Protein AF-A0AA95HZN2-F1 (afdb_monomer)

Secondary structure (DSSP, 8-state):
-EETTEE---TTS-TT-GGGS--SS-HHHHHHHHTSHHHHHHHHHHHHHHHHHHH--SEEEEESS---HHHHHHHHHHHHTTS-GGGPPEEEEES--HHHHHHHHHHHHHHHHHHHHHHHHHTT-

Radius of gyration: 17.95 Å; Cα contacts (8 Å, |Δi|>4): 88; chains: 1; bounding box: 60×29×31 Å

Solvent-accessible surface area (backbone atoms only — not comparable to full-atom values): 7562 Å² total; per-residue (Å²): 90,77,57,96,89,39,75,55,72,34,101,82,66,61,45,73,58,64,89,72,56,88,81,85,66,55,72,68,58,51,57,57,27,59,76,33,75,68,41,33,38,53,54,48,21,58,46,49,44,51,50,38,74,74,64,59,48,76,58,45,79,46,69,66,98,74,74,51,74,75,50,51,53,54,26,52,58,54,28,54,76,78,39,62,75,93,64,59,45,52,75,46,79,42,89,77,54,65,68,60,52,52,50,47,55,50,46,54,55,50,50,55,52,54,49,55,56,55,54,57,59,62,75,74,108

pLDDT: mean 76.05, std 17.88, range [39.47, 97.69]

Structure (mmCIF, N/CA/C/O backbone):
data_AF-A0AA95HZN2-F1
#
_entry.id   AF-A0AA95HZN2-F1
#
loop_
_atom_site.group_PDB
_atom_site.id
_atom_site.type_symbol
_atom_site.label_atom_id
_atom_site.label_alt_id
_atom_site.label_comp_id
_atom_site.label_asym_id
_atom_site.label_entity_id
_atom_site.label_seq_id
_atom_site.pdbx_PDB_ins_code
_atom_site.Cartn_x
_atom_site.Cartn_y
_atom_site.Cartn_z
_atom_site.occupancy
_atom_site.B_iso_or_equiv
_atom_site.auth_seq_id
_atom_site.auth_comp_id
_atom_site.auth_asym_id
_atom_site.auth_atom_id
_atom_site.pdbx_PDB_model_num
ATOM 1 N N . MET A 1 1 ? 10.946 -0.989 2.072 1.00 50.50 1 MET A N 1
ATOM 2 C CA . MET A 1 1 ? 10.581 -1.348 0.680 1.00 50.50 1 MET A CA 1
ATOM 3 C C . MET A 1 1 ? 11.763 -2.053 0.021 1.00 50.50 1 MET A C 1
ATOM 5 O O . MET A 1 1 ? 12.876 -1.557 0.153 1.00 50.50 1 MET A O 1
ATOM 9 N N . ASN A 1 2 ? 11.552 -3.211 -0.612 1.00 39.47 2 ASN A N 1
ATOM 10 C CA . ASN A 1 2 ? 12.621 -4.015 -1.219 1.00 39.47 2 ASN A CA 1
ATOM 11 C C . ASN A 1 2 ? 12.533 -3.914 -2.750 1.00 39.47 2 ASN A C 1
ATOM 13 O O . ASN A 1 2 ? 11.510 -4.286 -3.323 1.00 39.47 2 ASN A O 1
ATOM 17 N N . MET A 1 3 ? 13.585 -3.413 -3.397 1.00 41.97 3 MET A N 1
ATOM 18 C CA . MET A 1 3 ? 13.759 -3.500 -4.848 1.00 41.97 3 MET A CA 1
ATOM 19 C C . MET A 1 3 ? 15.011 -4.328 -5.130 1.00 41.97 3 MET A C 1
ATOM 21 O O . MET A 1 3 ? 16.106 -3.946 -4.730 1.00 41.97 3 MET A O 1
ATOM 25 N N . ILE A 1 4 ? 14.855 -5.459 -5.829 1.00 47.06 4 ILE A N 1
ATOM 26 C CA . ILE A 1 4 ? 15.980 -6.284 -6.314 1.00 47.06 4 ILE A CA 1
ATOM 27 C C . ILE A 1 4 ? 16.920 -6.711 -5.159 1.00 47.06 4 ILE A C 1
ATOM 29 O O . ILE A 1 4 ? 18.141 -6.715 -5.271 1.00 47.06 4 ILE A O 1
ATOM 33 N N . GLY A 1 5 ? 16.352 -7.051 -3.998 1.00 39.69 5 GLY A N 1
ATOM 34 C CA . GLY A 1 5 ? 17.114 -7.529 -2.841 1.00 39.69 5 GLY A CA 1
ATOM 35 C C . GLY A 1 5 ? 17.860 -6.444 -2.057 1.00 39.69 5 GLY A C 1
ATOM 36 O O . GLY A 1 5 ? 18.559 -6.793 -1.108 1.00 39.69 5 GLY A O 1
ATOM 37 N N . GLN A 1 6 ? 17.707 -5.164 -2.412 1.00 44.62 6 GLN A N 1
ATOM 38 C CA . GLN A 1 6 ? 18.257 -4.033 -1.666 1.00 44.62 6 GLN A CA 1
ATOM 39 C C . GLN A 1 6 ? 17.148 -3.283 -0.922 1.00 44.62 6 GLN A C 1
ATOM 41 O O . GLN A 1 6 ? 16.068 -3.009 -1.463 1.00 44.62 6 GLN A O 1
ATOM 46 N N . ILE A 1 7 ? 17.422 -2.946 0.339 1.00 58.19 7 ILE A N 1
ATOM 47 C CA . ILE A 1 7 ? 16.551 -2.086 1.138 1.00 58.19 7 ILE A CA 1
ATOM 48 C C . ILE A 1 7 ? 16.767 -0.652 0.672 1.00 58.19 7 ILE A C 1
ATOM 50 O O . ILE A 1 7 ? 17.866 -0.112 0.760 1.00 58.19 7 ILE A O 1
ATOM 54 N N . LEU A 1 8 ? 15.702 -0.017 0.191 1.00 56.06 8 LEU A N 1
ATOM 55 C CA . LEU A 1 8 ? 15.735 1.412 -0.095 1.00 56.06 8 LEU A CA 1
ATOM 56 C C . LEU A 1 8 ? 15.596 2.179 1.215 1.00 56.06 8 LEU A C 1
ATOM 58 O O . LEU A 1 8 ? 14.486 2.362 1.717 1.00 56.06 8 LEU A O 1
ATOM 62 N N . SER A 1 9 ? 16.719 2.639 1.760 1.00 54.19 9 SER A N 1
ATOM 63 C CA . SER A 1 9 ? 16.727 3.612 2.848 1.00 54.19 9 SER A CA 1
ATOM 64 C C . SER A 1 9 ? 16.730 5.022 2.257 1.00 54.19 9 SER A C 1
ATOM 66 O O . SER A 1 9 ? 17.674 5.419 1.574 1.00 54.19 9 SER A O 1
ATOM 68 N N . GLY A 1 10 ? 15.673 5.792 2.507 1.00 54.88 10 GLY A N 1
ATOM 69 C CA . GLY A 1 10 ? 15.634 7.210 2.143 1.00 54.88 10 GLY A CA 1
ATOM 70 C C . GLY A 1 10 ? 16.696 8.002 2.900 1.00 54.88 10 GLY A C 1
ATOM 71 O O . GLY A 1 10 ? 17.182 7.552 3.935 1.00 54.88 10 GLY A O 1
ATOM 72 N N . ASN A 1 11 ? 17.001 9.214 2.430 1.00 49.94 11 ASN A N 1
ATOM 73 C CA . ASN A 1 11 ? 18.017 10.095 3.024 1.00 49.94 11 ASN A CA 1
ATOM 74 C C . ASN A 1 11 ? 17.874 10.270 4.555 1.00 49.94 11 ASN 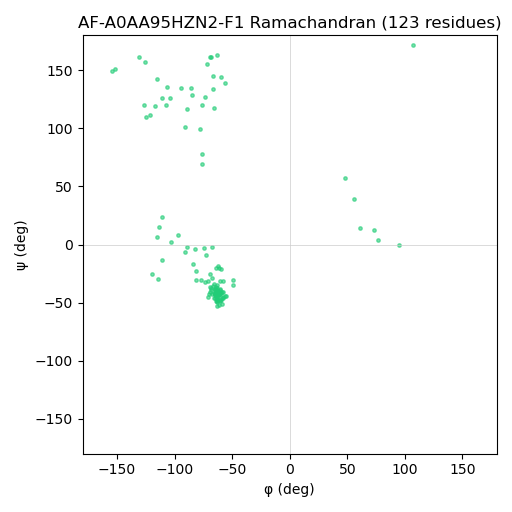A C 1
ATOM 76 O O . ASN A 1 11 ? 18.860 10.428 5.263 1.00 49.94 11 ASN A O 1
ATOM 80 N N . THR A 1 12 ? 16.643 10.202 5.072 1.00 71.06 12 THR A N 1
ATOM 81 C CA . THR A 1 12 ? 16.307 10.354 6.498 1.00 71.06 12 THR A CA 1
ATOM 82 C C . THR A 1 12 ? 15.763 9.077 7.146 1.00 71.06 12 THR A C 1
ATOM 84 O O . THR A 1 12 ? 15.162 9.147 8.213 1.00 71.06 12 THR A O 1
ATOM 87 N N . LYS A 1 13 ? 15.920 7.909 6.506 1.00 66.56 13 LYS A N 1
ATOM 88 C CA . LYS A 1 13 ? 15.248 6.641 6.870 1.00 66.56 13 LYS A CA 1
ATOM 89 C C . LYS A 1 13 ? 13.713 6.678 6.806 1.00 66.56 13 LYS A C 1
ATOM 91 O O . LYS A 1 13 ? 13.059 5.762 7.275 1.00 66.56 13 LYS A O 1
ATOM 96 N N . PHE A 1 14 ? 13.143 7.701 6.174 1.00 68.88 14 PHE A N 1
ATOM 97 C CA . PHE A 1 14 ? 11.696 7.871 6.018 1.00 68.88 14 PHE A CA 1
ATOM 98 C C . PHE A 1 14 ? 11.122 7.205 4.751 1.00 68.88 14 PHE A C 1
ATOM 100 O O . PHE A 1 14 ? 9.927 7.276 4.474 1.00 68.88 14 PHE A O 1
ATOM 107 N N . ALA A 1 15 ? 11.964 6.586 3.918 1.00 67.88 15 ALA A N 1
ATOM 108 C CA . ALA A 1 15 ? 11.471 5.935 2.707 1.00 67.88 15 ALA A CA 1
ATOM 109 C C . ALA A 1 15 ? 10.589 4.732 3.049 1.00 67.88 15 ALA A C 1
ATOM 111 O O . ALA A 1 15 ? 10.973 3.869 3.833 1.00 67.88 15 ALA A O 1
ATOM 112 N N . GLY A 1 16 ? 9.440 4.644 2.382 1.00 68.12 16 GLY A N 1
ATOM 113 C CA . GLY A 1 16 ? 8.478 3.561 2.578 1.00 68.12 16 GLY A CA 1
ATOM 114 C C . GLY A 1 16 ? 7.361 3.877 3.571 1.00 68.12 16 GLY A C 1
ATOM 115 O O . GLY A 1 16 ? 6.469 3.048 3.726 1.00 68.12 16 GLY A O 1
ATOM 116 N N . GLU A 1 17 ? 7.351 5.068 4.175 1.00 79.50 17 GLU A N 1
ATOM 117 C CA . GLU A 1 17 ? 6.281 5.533 5.065 1.00 79.50 17 GLU A CA 1
ATOM 118 C C . GLU A 1 17 ? 5.032 5.971 4.281 1.00 79.50 17 GLU A C 1
ATOM 120 O O . GLU A 1 17 ? 4.668 7.146 4.209 1.00 79.50 17 GLU A O 1
ATOM 125 N N . ALA A 1 18 ? 4.351 4.999 3.671 1.00 80.00 18 ALA A N 1
ATOM 126 C CA . ALA A 1 18 ? 3.149 5.216 2.865 1.00 80.00 18 ALA A CA 1
ATOM 127 C C . ALA A 1 18 ? 1.988 5.876 3.634 1.00 80.00 18 ALA A C 1
ATOM 129 O O . ALA A 1 18 ? 1.113 6.492 3.027 1.00 80.00 18 ALA A O 1
ATOM 130 N N . SER A 1 19 ? 1.990 5.790 4.969 1.00 78.88 19 SER A N 1
ATOM 131 C CA . SER A 1 19 ? 0.993 6.433 5.831 1.00 78.88 19 SER A CA 1
ATOM 132 C C . SER A 1 19 ? 0.993 7.965 5.722 1.00 78.88 19 SER A C 1
ATOM 134 O O . SER A 1 19 ? -0.016 8.581 6.054 1.00 78.88 19 SER A O 1
ATOM 136 N N . PHE A 1 20 ? 2.071 8.565 5.204 1.00 83.12 20 PHE A N 1
ATOM 137 C CA . PHE A 1 20 ? 2.223 10.010 5.009 1.00 83.12 20 PHE A CA 1
ATOM 138 C C . PHE A 1 20 ? 1.891 10.493 3.593 1.00 83.12 20 PHE A C 1
ATOM 140 O O . PHE A 1 20 ? 2.125 11.663 3.277 1.00 83.12 20 PHE A O 1
ATOM 147 N N . LEU A 1 21 ? 1.353 9.631 2.726 1.00 86.38 21 LEU A N 1
ATOM 148 C CA . LEU A 1 21 ? 0.822 10.098 1.448 1.00 86.38 21 LEU A CA 1
ATOM 149 C C . LEU A 1 21 ? -0.301 11.128 1.684 1.00 86.38 21 LEU A C 1
ATOM 151 O O . LEU A 1 21 ? -1.072 10.999 2.639 1.00 86.38 21 LEU A O 1
ATOM 155 N N . PRO A 1 22 ? -0.419 12.161 0.830 1.00 85.88 22 PRO A N 1
ATOM 156 C CA . PRO A 1 22 ? -1.429 13.199 0.990 1.00 85.88 22 PRO A CA 1
ATOM 157 C C . PRO A 1 22 ? -2.808 12.684 0.547 1.00 85.88 22 PRO A C 1
ATOM 159 O O . PRO A 1 22 ? -3.294 13.014 -0.530 1.00 85.88 22 PRO A O 1
ATOM 162 N N . PHE A 1 23 ? -3.461 11.884 1.394 1.00 89.31 23 PHE A N 1
ATOM 163 C CA . PHE A 1 23 ? -4.767 11.266 1.113 1.00 89.31 23 PHE A CA 1
ATOM 164 C C . PHE A 1 23 ? -5.941 12.261 1.017 1.00 89.31 23 PHE A C 1
ATOM 166 O O . PHE A 1 23 ? -7.072 11.845 0.771 1.00 89.31 23 PHE A O 1
ATOM 173 N N . GLY A 1 24 ? -5.695 13.560 1.226 1.00 90.12 24 GLY A N 1
ATOM 174 C CA . GLY A 1 24 ? -6.727 14.603 1.226 1.00 90.12 24 GLY A CA 1
ATOM 175 C C . GLY A 1 24 ? -7.634 14.589 2.461 1.00 90.12 24 GLY A C 1
ATOM 176 O O . GLY A 1 24 ? -8.660 15.259 2.460 1.00 90.12 24 GLY A O 1
ATOM 177 N N . ILE A 1 25 ? -7.260 13.835 3.497 1.00 92.75 25 ILE A N 1
ATOM 178 C CA . ILE A 1 25 ? -7.973 13.706 4.774 1.00 92.75 25 ILE A CA 1
ATOM 179 C C . ILE A 1 25 ? -7.003 13.894 5.942 1.00 92.75 25 ILE A C 1
ATOM 181 O O . ILE A 1 25 ? -5.784 13.775 5.776 1.00 92.75 25 ILE A O 1
ATOM 185 N N . SER A 1 26 ? -7.539 14.181 7.126 1.00 93.50 26 SER A N 1
ATOM 186 C CA . SER A 1 26 ? -6.746 14.259 8.353 1.00 93.50 26 SER A CA 1
ATOM 187 C C . SER A 1 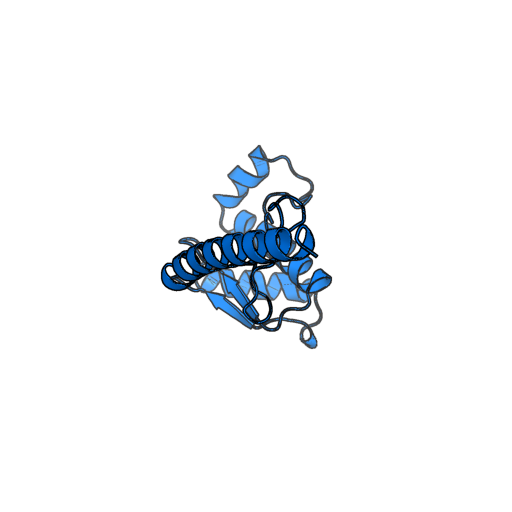26 ? -6.222 12.882 8.782 1.00 93.50 26 SER A C 1
ATOM 189 O O . SER A 1 26 ? -6.744 11.832 8.401 1.00 93.50 26 SER A O 1
ATOM 191 N N . ARG A 1 27 ? -5.191 12.878 9.637 1.00 90.31 27 ARG A N 1
ATOM 192 C CA . ARG A 1 27 ? -4.628 11.638 10.194 1.00 90.31 27 ARG A CA 1
ATOM 193 C C . ARG A 1 27 ? -5.635 10.879 11.063 1.00 90.31 27 ARG A C 1
ATOM 195 O O . ARG A 1 27 ? -5.632 9.653 11.063 1.00 90.31 27 ARG A O 1
ATOM 202 N N . GLU A 1 28 ? -6.493 11.589 11.790 1.00 93.25 28 GLU A N 1
ATOM 203 C CA . GLU A 1 28 ? -7.549 10.975 12.603 1.00 93.25 28 GLU A CA 1
ATOM 204 C C . GLU A 1 28 ? -8.579 10.262 11.718 1.00 93.25 28 GLU A C 1
ATOM 206 O O . GLU A 1 28 ? -8.891 9.095 11.949 1.00 93.25 28 GLU A O 1
ATOM 211 N N . GLU A 1 29 ? -9.030 10.907 10.640 1.00 93.94 29 GLU A N 1
ATOM 212 C CA . GLU A 1 29 ? -9.941 10.295 9.663 1.00 93.94 29 GLU A CA 1
ATOM 213 C C . GLU A 1 29 ? -9.307 9.099 8.950 1.00 93.94 29 GLU A C 1
ATOM 215 O O . GLU A 1 29 ? -9.971 8.085 8.734 1.00 93.94 29 GLU A O 1
ATOM 220 N N . GLN A 1 30 ? -8.017 9.181 8.617 1.00 92.38 30 GLN A N 1
ATOM 221 C CA . GLN A 1 30 ? -7.278 8.064 8.033 1.00 92.38 30 GLN A CA 1
ATOM 222 C C . GLN A 1 30 ? -7.295 6.844 8.965 1.00 92.38 30 GLN A C 1
ATOM 224 O O . GLN A 1 30 ? -7.586 5.736 8.515 1.00 92.38 30 GLN A O 1
ATOM 229 N N . LEU A 1 31 ? -7.035 7.040 10.264 1.00 91.00 31 LEU A N 1
ATOM 230 C CA . LEU A 1 31 ? -7.083 5.965 11.260 1.00 91.00 31 LEU A CA 1
ATOM 231 C C . LEU A 1 31 ? -8.485 5.365 11.388 1.00 91.00 31 LEU A C 1
ATOM 233 O O . LEU A 1 31 ? -8.607 4.142 11.445 1.00 91.00 31 LEU A O 1
ATOM 237 N N . LEU A 1 32 ? -9.528 6.199 11.388 1.00 93.56 32 LEU A N 1
ATOM 238 C CA . LEU A 1 32 ? -10.919 5.736 11.421 1.00 93.56 32 LEU A CA 1
ATOM 239 C C . LEU A 1 32 ? -11.259 4.885 10.195 1.00 93.56 32 LEU A C 1
ATOM 241 O O . LEU A 1 32 ? -11.882 3.833 10.315 1.00 93.56 32 LEU A O 1
ATOM 245 N N . GLN A 1 33 ? -10.813 5.294 9.011 1.00 91.75 33 GLN A N 1
ATOM 246 C CA . GLN A 1 33 ? -11.096 4.563 7.781 1.00 91.75 33 GLN A CA 1
ATOM 247 C C . GLN A 1 33 ? -10.357 3.234 7.672 1.00 91.75 33 GLN A C 1
ATOM 249 O O . GLN A 1 33 ? -10.916 2.293 7.109 1.00 91.75 33 GLN A O 1
ATOM 254 N N . LEU A 1 34 ? -9.157 3.122 8.249 1.00 88.81 34 LEU A N 1
ATOM 255 C CA . LEU A 1 34 ? -8.442 1.847 8.353 1.00 88.81 34 LEU A CA 1
ATOM 256 C C . LEU A 1 34 ? -9.209 0.800 9.179 1.00 88.81 34 LEU A C 1
ATOM 258 O O . LEU A 1 34 ? -8.949 -0.388 9.019 1.00 88.81 34 LEU A O 1
ATOM 262 N N . GLN A 1 35 ? -10.161 1.216 10.024 1.00 89.25 35 GLN A N 1
ATOM 263 C CA . GLN A 1 35 ? -11.037 0.306 10.777 1.00 89.25 35 GLN A CA 1
ATOM 264 C C . GLN A 1 35 ? -12.234 -0.204 9.958 1.00 89.25 35 GLN A C 1
ATOM 266 O O . GLN A 1 35 ? -13.014 -1.019 10.447 1.00 89.25 35 GLN A O 1
ATOM 271 N N . THR A 1 36 ? -12.408 0.276 8.725 1.00 90.88 36 THR A N 1
ATOM 272 C CA . THR A 1 36 ? -13.508 -0.126 7.839 1.00 90.88 36 THR A CA 1
ATOM 273 C C . THR A 1 36 ? -12.962 -0.838 6.610 1.00 90.88 36 THR A C 1
ATOM 275 O O . THR A 1 36 ? -11.943 -0.428 6.058 1.00 90.88 36 THR A O 1
ATOM 278 N N . ASP A 1 37 ? -13.660 -1.868 6.131 1.00 88.50 37 ASP A N 1
ATOM 279 C CA . ASP A 1 37 ? -13.233 -2.608 4.938 1.00 88.50 37 ASP A CA 1
ATOM 280 C C . ASP A 1 37 ? -13.133 -1.696 3.701 1.00 88.50 37 ASP A C 1
ATOM 282 O O . ASP A 1 37 ? -12.172 -1.786 2.940 1.00 88.50 37 ASP A O 1
ATOM 286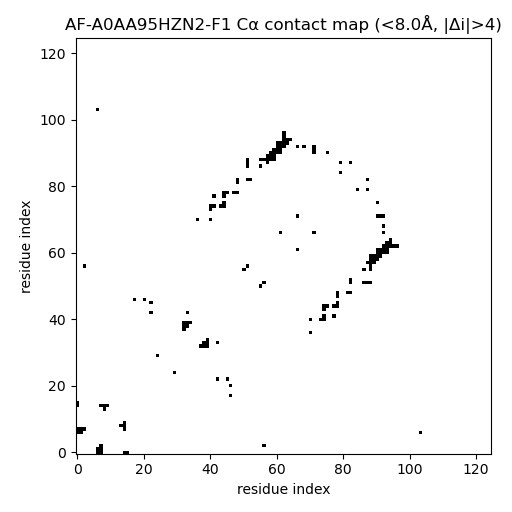 N N . GLU A 1 38 ? -14.098 -0.795 3.505 1.00 91.75 38 GLU A N 1
ATOM 287 C CA . GLU A 1 38 ? -14.123 0.131 2.366 1.00 91.75 38 GLU A CA 1
ATOM 288 C C . GLU A 1 38 ? -13.047 1.220 2.473 1.00 91.75 38 GLU A C 1
ATOM 290 O O . GLU A 1 38 ? -12.315 1.473 1.514 1.00 91.75 38 GLU A O 1
ATOM 295 N N . GLY A 1 39 ? -12.899 1.827 3.654 1.00 92.75 39 GLY A N 1
ATOM 296 C CA . GLY A 1 39 ? -11.863 2.823 3.907 1.00 92.75 39 GLY A CA 1
ATOM 297 C C . GLY A 1 39 ? -10.458 2.245 3.743 1.00 92.75 39 GLY A C 1
ATOM 298 O O . GLY A 1 39 ? -9.619 2.867 3.089 1.00 92.75 39 GLY A O 1
ATOM 299 N N . PHE A 1 40 ? -10.224 1.029 4.244 1.00 90.31 40 PHE A N 1
ATOM 300 C CA . PHE A 1 40 ? -8.972 0.305 4.044 1.00 90.31 40 PHE A CA 1
ATOM 301 C C . PHE A 1 40 ? -8.673 0.084 2.558 1.00 90.31 40 PHE A C 1
ATOM 303 O O . PHE A 1 40 ? -7.586 0.441 2.102 1.00 90.31 40 PHE A O 1
ATOM 310 N N . VAL A 1 41 ? -9.631 -0.451 1.788 1.00 92.50 41 VAL A N 1
ATOM 311 C CA . VAL A 1 41 ? -9.449 -0.683 0.344 1.00 92.50 41 VAL A CA 1
ATOM 312 C C . VAL A 1 41 ? -9.114 0.623 -0.373 1.00 92.50 41 VAL A C 1
ATOM 314 O O . VAL A 1 41 ? -8.159 0.655 -1.147 1.00 92.50 41 VAL A O 1
ATOM 317 N N . ARG A 1 42 ? -9.824 1.720 -0.077 1.00 94.31 42 ARG A N 1
ATOM 318 C CA . ARG A 1 42 ? -9.563 3.020 -0.713 1.00 94.31 42 ARG A CA 1
ATOM 319 C C . ARG A 1 42 ? -8.142 3.521 -0.441 1.00 94.31 42 ARG A C 1
ATOM 321 O O . ARG A 1 42 ? -7.431 3.898 -1.373 1.00 94.31 42 ARG A O 1
ATOM 328 N N . LEU A 1 43 ? -7.717 3.501 0.823 1.00 93.25 43 LEU A N 1
ATOM 329 C CA . LEU A 1 43 ? -6.378 3.947 1.222 1.00 93.25 43 LEU A CA 1
ATOM 330 C C . LEU A 1 43 ? -5.280 3.049 0.628 1.00 93.25 43 LEU A C 1
ATOM 332 O O . LEU A 1 43 ? -4.238 3.549 0.189 1.00 93.25 43 LEU A O 1
ATOM 336 N N . ALA A 1 44 ? -5.522 1.738 0.558 1.00 92.00 44 ALA A N 1
ATOM 337 C CA . ALA A 1 44 ? -4.615 0.785 -0.072 1.00 92.00 44 ALA A CA 1
ATOM 338 C C . ALA A 1 44 ? -4.473 1.039 -1.581 1.00 92.00 44 ALA A C 1
ATOM 340 O O . ALA A 1 44 ? -3.349 1.072 -2.076 1.00 92.00 44 ALA A O 1
ATOM 341 N N . VAL A 1 45 ? -5.574 1.290 -2.300 1.00 95.25 45 VAL A N 1
ATOM 342 C CA . VAL A 1 45 ? -5.552 1.613 -3.740 1.00 95.25 45 VAL A CA 1
ATOM 343 C C . VAL A 1 45 ? -4.746 2.883 -4.008 1.00 95.25 45 VAL A C 1
ATOM 345 O O . VAL A 1 45 ? -3.860 2.873 -4.864 1.00 95.25 45 VAL A O 1
ATOM 348 N N . GLN A 1 46 ? -4.986 3.956 -3.248 1.00 95.19 46 GLN A N 1
ATOM 349 C CA . GLN A 1 46 ? -4.239 5.216 -3.391 1.00 95.19 46 GLN A CA 1
ATOM 350 C C . GLN A 1 46 ? -2.739 5.014 -3.137 1.00 95.19 46 GLN A C 1
ATOM 352 O O . GLN A 1 46 ? -1.890 5.507 -3.887 1.00 95.19 46 GLN A O 1
ATOM 357 N N . THR A 1 47 ? -2.411 4.237 -2.105 1.00 93.44 47 THR A N 1
ATOM 358 C CA . THR A 1 47 ? -1.030 3.902 -1.757 1.00 93.44 47 THR A CA 1
ATOM 359 C C . THR A 1 47 ? -0.343 3.099 -2.855 1.00 93.44 47 THR A C 1
ATOM 361 O O . THR A 1 47 ? 0.735 3.470 -3.322 1.00 93.44 47 THR A O 1
ATOM 364 N N . LEU A 1 48 ? -0.960 1.998 -3.283 1.00 93.50 48 LEU A N 1
ATOM 365 C CA . LEU A 1 48 ? -0.371 1.078 -4.248 1.00 93.50 48 LEU A CA 1
ATOM 366 C C . LEU A 1 48 ? -0.239 1.723 -5.619 1.00 93.50 48 LEU A C 1
ATOM 368 O O . LEU A 1 48 ? 0.826 1.619 -6.212 1.00 93.50 48 LEU A O 1
ATOM 372 N N . THR A 1 49 ? -1.249 2.460 -6.078 1.00 95.31 49 THR A N 1
ATOM 373 C CA . THR A 1 49 ? -1.179 3.235 -7.327 1.00 95.31 49 THR A CA 1
ATOM 374 C C . THR A 1 49 ? 0.013 4.192 -7.312 1.00 95.31 49 THR A C 1
ATOM 376 O O . THR A 1 49 ? 0.777 4.241 -8.274 1.00 95.31 49 THR A O 1
ATOM 379 N N . SER A 1 50 ? 0.235 4.890 -6.192 1.00 93.56 50 SER A N 1
ATOM 380 C CA . SER A 1 50 ? 1.378 5.800 -6.041 1.00 93.56 50 SER A CA 1
ATOM 381 C C . SER A 1 50 ? 2.714 5.054 -6.117 1.00 93.56 50 SER A C 1
ATOM 383 O O . SER A 1 50 ? 3.623 5.475 -6.829 1.00 93.56 50 SER A O 1
ATOM 385 N N . ILE A 1 51 ? 2.831 3.920 -5.421 1.00 90.75 51 ILE A N 1
ATOM 386 C CA . ILE A 1 51 ? 4.035 3.079 -5.456 1.00 90.75 51 ILE A CA 1
ATOM 387 C C . ILE A 1 51 ? 4.276 2.536 -6.870 1.00 90.75 51 ILE A C 1
ATOM 389 O O . ILE A 1 51 ? 5.402 2.591 -7.358 1.00 90.75 51 ILE A O 1
ATOM 393 N N . ILE A 1 52 ? 3.237 2.036 -7.540 1.00 92.38 52 ILE A N 1
ATOM 394 C CA . ILE A 1 52 ? 3.338 1.471 -8.887 1.00 92.38 52 ILE A CA 1
ATOM 395 C C . ILE A 1 52 ? 3.782 2.541 -9.882 1.00 92.38 52 ILE A C 1
ATOM 397 O O . ILE A 1 52 ? 4.728 2.309 -10.627 1.00 92.38 52 ILE A O 1
ATOM 401 N N . ALA A 1 53 ? 3.176 3.728 -9.847 1.00 93.06 53 ALA A N 1
ATOM 402 C CA . ALA A 1 53 ? 3.519 4.817 -10.757 1.00 93.06 53 ALA A CA 1
ATOM 403 C C . ALA A 1 53 ? 4.947 5.347 -10.551 1.00 93.06 53 ALA A C 1
ATOM 405 O O . ALA A 1 53 ? 5.630 5.678 -11.517 1.00 93.06 53 ALA A O 1
ATOM 406 N N . LEU A 1 54 ? 5.410 5.430 -9.299 1.00 89.38 54 LEU A N 1
ATOM 407 C CA . LEU A 1 54 ? 6.732 5.979 -8.987 1.00 89.38 54 LEU A CA 1
ATOM 408 C C . LEU A 1 54 ? 7.863 4.967 -9.174 1.00 89.38 54 LEU A C 1
ATOM 410 O O . LEU A 1 54 ? 8.995 5.364 -9.443 1.00 89.38 54 LEU A O 1
ATOM 414 N N . ILE A 1 55 ? 7.579 3.680 -8.971 1.00 88.56 55 ILE A N 1
ATOM 415 C CA . ILE A 1 55 ? 8.619 2.657 -8.829 1.00 88.56 55 ILE A CA 1
ATOM 416 C C . ILE A 1 55 ? 8.525 1.565 -9.900 1.00 88.56 55 ILE A C 1
ATOM 418 O O . ILE A 1 55 ? 9.547 0.970 -10.235 1.00 88.56 55 ILE A O 1
ATOM 422 N N . ASN A 1 56 ? 7.342 1.320 -10.468 1.00 87.69 56 ASN A N 1
ATOM 423 C CA . ASN A 1 56 ? 7.071 0.253 -11.436 1.00 87.69 56 ASN A CA 1
ATOM 424 C C . ASN A 1 56 ? 7.631 -1.122 -10.996 1.00 87.69 56 ASN A C 1
ATOM 426 O O . ASN A 1 56 ? 8.483 -1.709 -11.672 1.00 87.69 56 ASN A O 1
ATOM 430 N N . PRO A 1 57 ? 7.230 -1.626 -9.813 1.00 88.75 57 PRO A N 1
ATOM 431 C CA . PRO A 1 57 ? 7.759 -2.876 -9.293 1.00 88.75 57 PRO A CA 1
ATOM 432 C C . PRO A 1 57 ? 7.224 -4.080 -10.079 1.00 88.75 57 PRO A C 1
ATOM 434 O O . PRO A 1 57 ? 6.117 -4.062 -10.600 1.00 88.75 57 PRO A O 1
ATOM 437 N N . VAL A 1 58 ? 7.970 -5.187 -10.076 1.00 87.62 58 VAL A N 1
ATOM 438 C CA . VAL A 1 58 ? 7.501 -6.468 -10.646 1.00 87.62 58 VAL A CA 1
ATOM 439 C C . VAL A 1 58 ? 6.449 -7.134 -9.748 1.00 87.62 58 VAL A C 1
ATOM 441 O O . VAL A 1 58 ? 5.541 -7.824 -10.215 1.00 87.62 58 VAL A O 1
ATOM 444 N N . SER A 1 59 ? 6.558 -6.945 -8.432 1.00 85.88 59 SER A N 1
ATOM 445 C CA . SER A 1 59 ? 5.648 -7.541 -7.455 1.00 85.88 59 SER A CA 1
ATOM 446 C C . SER A 1 59 ? 5.580 -6.725 -6.171 1.00 85.88 59 SER A C 1
ATOM 448 O O . SER A 1 59 ? 6.588 -6.145 -5.765 1.00 85.88 59 SER A O 1
ATOM 450 N N . ILE A 1 60 ? 4.430 -6.751 -5.498 1.00 88.69 60 ILE A N 1
ATOM 451 C CA . ILE A 1 60 ? 4.231 -6.134 -4.185 1.00 88.69 60 ILE A CA 1
ATOM 452 C C . ILE A 1 60 ? 3.670 -7.189 -3.229 1.00 88.69 60 ILE A C 1
ATOM 454 O O . ILE A 1 60 ? 2.594 -7.745 -3.453 1.00 88.69 60 ILE A O 1
ATOM 458 N N . ALA A 1 61 ? 4.415 -7.445 -2.155 1.00 84.69 61 ALA A N 1
ATOM 459 C CA . ALA A 1 61 ? 3.943 -8.233 -1.028 1.00 84.69 61 ALA A CA 1
ATOM 460 C C . ALA A 1 61 ? 3.167 -7.323 -0.071 1.00 84.69 61 ALA A C 1
ATOM 462 O O . ALA A 1 61 ? 3.680 -6.281 0.341 1.00 84.69 61 ALA A O 1
ATOM 463 N N . ILE A 1 62 ? 1.954 -7.726 0.290 1.00 83.50 62 ILE A N 1
ATOM 464 C CA . ILE A 1 62 ? 1.134 -7.059 1.299 1.00 83.50 62 ILE A CA 1
ATOM 465 C C . ILE A 1 62 ? 1.193 -7.907 2.566 1.00 83.50 62 ILE A C 1
ATOM 467 O O . ILE A 1 62 ? 0.958 -9.114 2.526 1.00 83.50 62 ILE A O 1
ATOM 471 N N . THR A 1 63 ? 1.561 -7.284 3.677 1.00 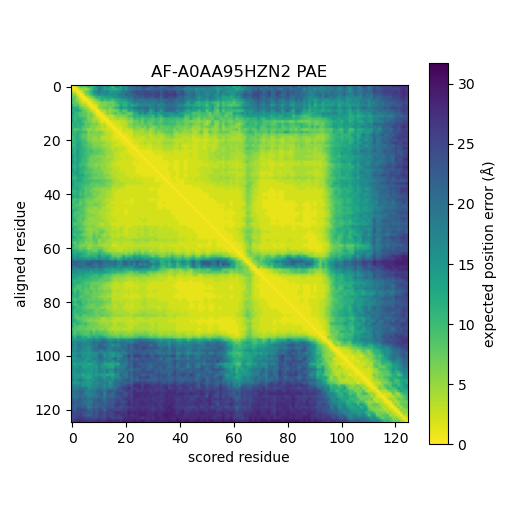76.81 63 THR A N 1
ATOM 472 C CA . THR A 1 63 ? 1.875 -7.967 4.936 1.00 76.81 63 THR A CA 1
ATOM 473 C C . THR A 1 63 ? 1.030 -7.393 6.071 1.00 76.81 63 THR A C 1
ATOM 475 O O . THR A 1 63 ? 0.601 -6.241 5.998 1.00 76.81 63 THR A O 1
ATOM 478 N N . GLY A 1 64 ? 0.831 -8.174 7.133 1.00 67.94 64 GLY A N 1
ATOM 479 C CA . GLY A 1 64 ? 0.006 -7.811 8.290 1.00 67.94 64 GLY A CA 1
ATOM 480 C C . GLY A 1 64 ? -1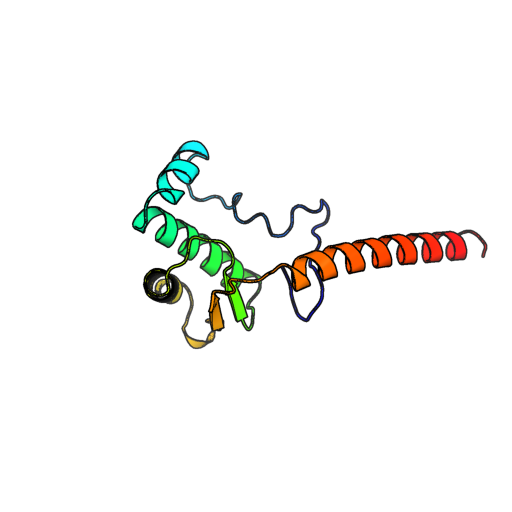.323 -8.568 8.340 1.00 67.94 64 GLY A C 1
ATOM 481 O O . GLY A 1 64 ? -1.693 -9.256 7.393 1.00 67.94 64 GLY A O 1
ATOM 482 N N . ASP A 1 65 ? -2.049 -8.414 9.447 1.00 63.38 65 ASP A N 1
ATOM 483 C CA . ASP A 1 65 ? -3.217 -9.244 9.794 1.00 63.38 65 ASP A CA 1
ATOM 484 C C . ASP A 1 65 ? -4.495 -8.940 8.986 1.00 63.38 65 ASP A C 1
ATOM 486 O O . ASP A 1 65 ? -5.531 -9.577 9.177 1.00 63.38 65 ASP A O 1
ATOM 490 N N . LEU A 1 66 ? -4.457 -7.934 8.107 1.00 55.06 66 LEU A N 1
ATOM 491 C CA . LEU A 1 66 ? -5.651 -7.240 7.616 1.00 55.06 66 LEU A CA 1
ATOM 492 C C . LEU A 1 66 ? -6.056 -7.429 6.146 1.00 55.06 66 LEU A C 1
ATOM 494 O O . LEU A 1 66 ? -7.205 -7.096 5.869 1.00 55.06 66 LEU A O 1
ATOM 498 N N . PRO A 1 67 ? -5.263 -7.971 5.198 1.00 58.94 67 PRO A N 1
ATOM 499 C CA . PRO A 1 67 ? -5.805 -8.311 3.889 1.00 58.94 67 PRO A CA 1
ATOM 500 C C . PRO A 1 67 ? -6.312 -9.757 3.881 1.00 58.94 67 PRO A C 1
ATOM 502 O O . PRO A 1 67 ? -5.552 -10.710 3.704 1.00 58.94 67 PRO A O 1
ATOM 505 N N . ARG A 1 68 ? -7.630 -9.925 4.000 1.00 66.44 68 ARG A N 1
ATOM 506 C CA . ARG A 1 68 ? -8.310 -11.150 3.554 1.00 66.44 68 ARG A CA 1
ATOM 507 C C . ARG A 1 68 ? -8.206 -11.218 2.024 1.00 66.44 68 ARG A C 1
ATOM 509 O O . ARG A 1 68 ? -8.289 -10.182 1.369 1.00 66.44 68 ARG A O 1
ATOM 516 N N . GLU A 1 69 ? -8.081 -12.406 1.427 1.00 68.94 69 GLU A N 1
ATOM 517 C CA . GLU A 1 69 ? -7.982 -12.569 -0.044 1.00 68.94 69 GLU A CA 1
ATOM 518 C C . GLU A 1 69 ? -9.070 -11.794 -0.816 1.00 68.94 69 GLU A C 1
ATOM 520 O O . GLU A 1 69 ? -8.804 -11.211 -1.865 1.00 68.94 69 GLU A O 1
ATOM 525 N N . ALA A 1 70 ? -10.278 -11.695 -0.252 1.00 74.25 70 ALA A N 1
ATOM 526 C CA . ALA A 1 70 ? -11.380 -10.920 -0.819 1.00 74.25 70 ALA A CA 1
ATOM 527 C C . ALA A 1 70 ? -11.085 -9.410 -0.964 1.00 74.25 70 ALA A C 1
ATOM 529 O O . ALA A 1 70 ? -11.587 -8.769 -1.885 1.00 74.25 70 ALA A O 1
ATOM 530 N N . GLN A 1 71 ? -10.276 -8.822 -0.078 1.00 83.62 71 GLN A N 1
ATOM 531 C CA . GLN A 1 71 ? -9.856 -7.419 -0.181 1.00 83.62 71 GLN A CA 1
ATOM 532 C C . GLN A 1 71 ? -8.768 -7.237 -1.239 1.00 83.62 71 GLN A C 1
ATOM 534 O O . GLN A 1 71 ? -8.736 -6.194 -1.886 1.00 83.62 71 GLN A O 1
ATOM 539 N N . LEU A 1 72 ? -7.917 -8.246 -1.464 1.00 88.12 72 LEU A N 1
ATOM 540 C CA . LEU A 1 72 ? -6.868 -8.185 -2.485 1.00 88.12 72 LEU A CA 1
ATOM 541 C C . LEU A 1 72 ? -7.460 -8.001 -3.888 1.00 88.12 72 LEU A C 1
ATOM 543 O O . LEU A 1 72 ? -6.932 -7.216 -4.672 1.00 88.12 72 LEU A O 1
ATOM 547 N N . ILE A 1 73 ? -8.579 -8.675 -4.171 1.00 90.50 73 ILE A N 1
ATOM 548 C CA . ILE A 1 73 ? -9.310 -8.536 -5.438 1.00 90.50 73 ILE A CA 1
ATOM 549 C C . ILE A 1 73 ? -9.807 -7.098 -5.608 1.00 90.50 73 ILE A C 1
ATOM 551 O O . ILE A 1 73 ? -9.478 -6.459 -6.601 1.00 90.50 73 ILE A O 1
ATOM 555 N N . LYS A 1 74 ? -10.506 -6.550 -4.605 1.00 93.56 74 LYS A N 1
ATOM 556 C CA . LYS A 1 74 ? -11.019 -5.168 -4.648 1.00 93.56 74 LYS A CA 1
ATOM 557 C C . LYS A 1 74 ? -9.905 -4.133 -4.797 1.00 93.56 74 LYS A C 1
ATOM 559 O O . LYS A 1 74 ? -10.060 -3.143 -5.501 1.00 93.56 74 LYS A O 1
ATOM 564 N N . ILE A 1 75 ? -8.773 -4.361 -4.133 1.00 94.44 75 ILE A N 1
ATOM 565 C CA . ILE A 1 75 ? -7.593 -3.503 -4.246 1.00 94.44 75 ILE A CA 1
ATOM 566 C C . ILE A 1 75 ? -7.022 -3.561 -5.665 1.00 94.44 75 ILE A C 1
ATOM 568 O O . ILE A 1 75 ? -6.713 -2.518 -6.236 1.00 94.44 75 ILE A O 1
ATOM 572 N N . TYR A 1 76 ? -6.886 -4.758 -6.240 1.00 94.69 76 TYR A N 1
ATOM 573 C CA . TYR A 1 76 ? -6.416 -4.918 -7.615 1.00 94.69 76 TYR A CA 1
ATOM 574 C C . TYR A 1 76 ? -7.349 -4.208 -8.604 1.00 94.69 76 TYR A C 1
ATOM 576 O O . TYR A 1 76 ? -6.873 -3.437 -9.436 1.00 94.69 76 TYR A O 1
ATOM 584 N N . GLU A 1 77 ? -8.660 -4.424 -8.475 1.00 95.88 77 GLU A N 1
ATOM 585 C CA . GLU A 1 77 ? -9.691 -3.777 -9.295 1.00 95.88 77 GLU A CA 1
ATOM 586 C C . GLU A 1 77 ? -9.626 -2.250 -9.191 1.00 95.88 77 GLU A C 1
ATOM 588 O O . GLU A 1 77 ? -9.593 -1.576 -10.215 1.00 95.88 77 GLU A O 1
ATOM 593 N N . GLY A 1 78 ? -9.495 -1.702 -7.981 1.00 96.94 78 GLY A N 1
ATOM 594 C CA . GLY A 1 78 ? -9.343 -0.258 -7.802 1.00 96.94 78 GLY A CA 1
ATOM 595 C C . GLY A 1 78 ? -8.036 0.297 -8.378 1.00 96.94 78 GLY A C 1
ATOM 596 O O . GLY A 1 78 ? -8.013 1.410 -8.891 1.00 96.94 78 GLY A O 1
ATOM 597 N N . CYS A 1 79 ? -6.932 -0.460 -8.344 1.00 97.38 79 CYS A N 1
ATOM 598 C CA . CYS A 1 79 ? -5.664 -0.003 -8.928 1.00 97.38 79 CYS A CA 1
ATOM 599 C C . CYS A 1 79 ? -5.724 0.075 -10.461 1.00 97.38 79 CYS A C 1
ATOM 601 O O . CYS A 1 79 ? -5.156 1.002 -11.040 1.00 97.38 79 CYS A O 1
ATOM 603 N N . VAL A 1 80 ? -6.413 -0.861 -11.129 1.00 97.62 80 VAL A N 1
ATOM 604 C CA . VAL A 1 80 ? -6.492 -0.879 -12.605 1.00 97.62 80 VAL A CA 1
ATOM 605 C C . VAL A 1 80 ? -7.371 0.227 -13.193 1.00 97.62 80 VAL A C 1
ATOM 607 O O . VAL A 1 80 ? -7.354 0.431 -14.404 1.00 97.62 80 VAL A O 1
ATOM 610 N N . GLU A 1 81 ? -8.107 0.968 -12.360 1.00 97.69 81 GLU A N 1
ATOM 611 C CA . GLU A 1 81 ? -8.776 2.209 -12.773 1.00 97.69 81 GLU A CA 1
ATOM 612 C C . GLU A 1 81 ? -7.775 3.341 -13.060 1.00 97.69 81 GLU A C 1
ATOM 614 O O . GLU A 1 81 ? -8.064 4.238 -13.851 1.00 97.69 81 GLU A O 1
ATOM 619 N N . TYR A 1 82 ? -6.586 3.288 -12.448 1.00 96.75 82 TYR A N 1
ATOM 620 C CA . TYR A 1 82 ? -5.550 4.32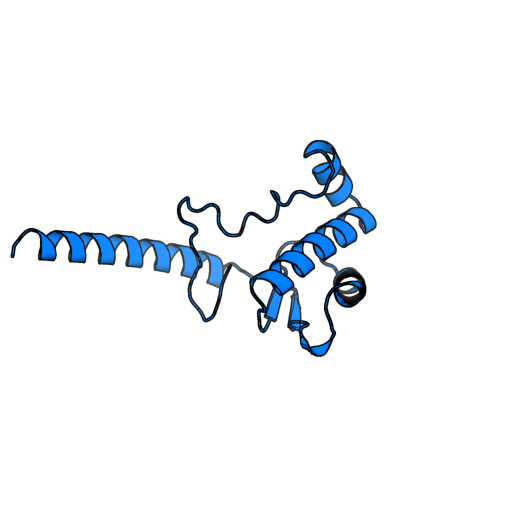1 -12.559 1.00 96.75 82 TYR A CA 1
ATOM 621 C C . TYR A 1 82 ? -4.283 3.836 -13.271 1.00 96.75 82 TYR A C 1
ATOM 623 O O . TYR A 1 82 ? -3.584 4.633 -13.896 1.00 96.75 82 TYR A O 1
ATOM 631 N N . ILE A 1 83 ? -3.970 2.542 -13.167 1.00 97.19 83 ILE A N 1
ATOM 632 C CA . ILE A 1 83 ? -2.771 1.923 -13.733 1.00 97.19 83 ILE A CA 1
ATOM 633 C C . ILE A 1 83 ? -3.166 0.988 -14.885 1.00 97.19 83 ILE A C 1
ATOM 635 O O . ILE A 1 83 ? -3.957 0.067 -14.674 1.00 97.19 83 ILE A O 1
ATOM 639 N N . PRO A 1 84 ? -2.586 1.144 -16.090 1.00 97.12 84 PRO A N 1
ATOM 640 C CA . PRO A 1 84 ? -2.780 0.186 -17.175 1.00 97.12 84 PRO A CA 1
ATOM 641 C C . PRO A 1 84 ? -2.388 -1.239 -16.753 1.00 97.12 84 PRO A C 1
ATOM 643 O O . PRO A 1 84 ? -1.381 -1.442 -16.071 1.00 97.12 84 PRO A O 1
ATOM 646 N N . LYS A 1 85 ? -3.173 -2.248 -17.155 1.00 95.69 85 LYS A N 1
ATOM 647 C CA . LYS A 1 85 ? -3.001 -3.642 -16.696 1.00 95.69 85 LYS A CA 1
ATOM 648 C C . LYS A 1 85 ? -1.609 -4.207 -16.995 1.00 95.69 85 LYS A C 1
ATOM 650 O O . LYS A 1 85 ? -1.111 -5.019 -16.222 1.00 95.69 85 LYS A O 1
ATOM 655 N N . GLU A 1 86 ? -0.978 -3.772 -18.080 1.00 94.69 86 GLU A N 1
ATOM 656 C CA . GLU A 1 86 ? 0.388 -4.131 -18.477 1.00 94.69 86 GLU A CA 1
ATOM 657 C C . GLU A 1 86 ? 1.473 -3.649 -17.498 1.00 94.69 86 GLU A C 1
ATOM 659 O O . GLU A 1 86 ? 2.572 -4.201 -17.485 1.00 94.69 86 GLU A O 1
ATOM 664 N N . HIS A 1 87 ? 1.165 -2.654 -16.663 1.00 93.38 87 HIS A N 1
ATOM 665 C CA . HIS A 1 87 ? 2.053 -2.114 -15.631 1.00 93.38 87 HIS A CA 1
ATOM 666 C C . HIS A 1 87 ? 1.688 -2.598 -14.223 1.00 93.38 87 HIS A C 1
ATOM 668 O O . HIS A 1 87 ? 2.320 -2.191 -13.247 1.00 93.38 87 HIS A O 1
ATOM 674 N N . MET A 1 88 ? 0.678 -3.464 -14.087 1.00 96.19 88 MET A N 1
ATOM 675 C CA . MET A 1 88 ? 0.299 -3.981 -12.778 1.00 96.19 88 MET A CA 1
ATOM 676 C C . MET A 1 88 ? 1.320 -5.001 -12.260 1.00 96.19 88 MET A C 1
ATOM 678 O O . MET A 1 88 ? 1.574 -6.010 -12.923 1.00 96.19 88 MET A O 1
ATOM 682 N N . PRO A 1 89 ? 1.851 -4.813 -11.039 1.00 92.94 89 PRO A N 1
ATOM 683 C CA . PRO A 1 89 ? 2.670 -5.824 -10.393 1.00 92.94 89 PRO A CA 1
ATOM 684 C C . PRO A 1 89 ? 1.831 -7.035 -9.987 1.00 92.94 89 PRO A C 1
ATOM 686 O O . PRO A 1 89 ? 0.621 -6.948 -9.753 1.00 92.94 89 PRO A O 1
ATOM 689 N N . LYS A 1 90 ? 2.508 -8.159 -9.747 1.00 90.69 90 LYS A N 1
ATOM 690 C CA . LYS A 1 90 ? 1.902 -9.259 -8.990 1.00 90.69 90 LYS A CA 1
ATOM 691 C C . LYS A 1 90 ? 1.663 -8.814 -7.542 1.00 90.69 90 LYS A C 1
ATOM 693 O O . LYS A 1 90 ? 2.626 -8.553 -6.819 1.00 90.69 90 LYS A O 1
ATOM 698 N N . LEU A 1 91 ? 0.402 -8.776 -7.114 1.00 89.56 91 LEU A N 1
ATOM 699 C CA . LEU A 1 91 ? 0.019 -8.545 -5.719 1.00 89.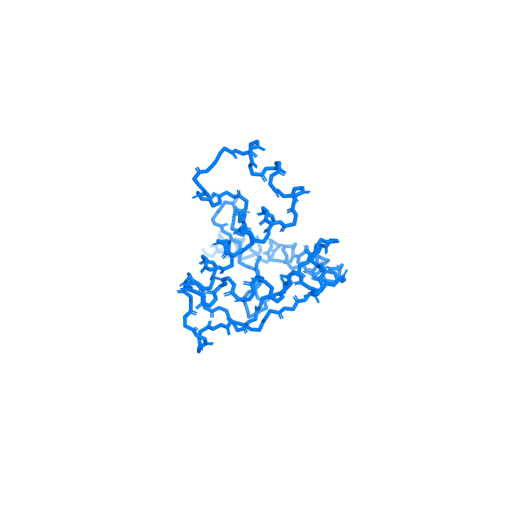56 91 LEU A CA 1
ATOM 700 C C . LEU A 1 91 ? -0.183 -9.884 -5.005 1.00 89.56 91 LEU A C 1
ATOM 702 O O . LEU A 1 91 ? -0.812 -10.788 -5.554 1.00 89.56 91 LEU A O 1
ATOM 706 N N . PHE A 1 92 ? 0.347 -10.028 -3.792 1.00 85.19 92 PHE A N 1
ATOM 707 C CA . PHE A 1 92 ? 0.131 -11.225 -2.977 1.00 85.19 92 PHE A CA 1
ATOM 708 C C . PHE A 1 92 ? 0.218 -10.911 -1.485 1.00 85.19 92 PHE A C 1
ATOM 710 O O . PHE A 1 92 ? 0.944 -10.006 -1.075 1.00 85.19 92 PHE A O 1
ATOM 717 N N . VAL A 1 93 ? -0.511 -11.679 -0.675 1.00 81.19 93 VAL A N 1
ATOM 718 C CA . VAL A 1 93 ? -0.436 -11.591 0.785 1.00 81.19 93 VAL A CA 1
ATOM 719 C C . VAL A 1 93 ? 0.711 -12.466 1.282 1.00 81.19 93 VAL A C 1
ATOM 721 O O . VAL A 1 93 ? 0.863 -13.608 0.841 1.00 81.19 93 VAL A O 1
ATOM 724 N N . LYS A 1 94 ? 1.525 -11.935 2.195 1.00 74.94 94 LYS A N 1
ATOM 725 C CA . LYS A 1 94 ? 2.576 -12.692 2.877 1.00 74.94 94 LYS A CA 1
ATOM 726 C C . LYS A 1 94 ? 2.389 -12.577 4.390 1.00 74.94 94 LYS A C 1
ATOM 728 O O . LYS A 1 94 ? 2.606 -11.514 4.963 1.00 74.94 94 LYS A O 1
ATOM 733 N N . ASN A 1 95 ? 1.994 -13.689 5.010 1.00 61.91 95 ASN A N 1
ATOM 734 C CA . ASN A 1 95 ? 1.651 -13.760 6.436 1.00 61.91 95 ASN A CA 1
ATOM 735 C C . ASN A 1 95 ? 2.867 -13.941 7.357 1.00 61.91 95 ASN A C 1
ATOM 737 O O . ASN A 1 95 ? 2.758 -13.696 8.550 1.00 61.91 95 ASN A O 1
ATOM 741 N N . ASP A 1 96 ? 4.021 -14.346 6.819 1.00 60.12 96 ASP A N 1
ATOM 742 C CA . ASP A 1 96 ? 5.261 -14.471 7.586 1.00 60.12 96 ASP A CA 1
ATOM 743 C C . ASP A 1 96 ? 6.351 -13.581 6.983 1.00 60.12 96 ASP A C 1
ATOM 745 O O . ASP A 1 96 ? 6.809 -13.791 5.856 1.00 60.12 96 ASP A O 1
ATOM 749 N N . THR A 1 97 ? 6.719 -12.542 7.730 1.00 55.28 97 THR A N 1
ATOM 750 C CA . THR A 1 97 ? 7.764 -11.572 7.377 1.00 55.28 97 THR A CA 1
ATOM 751 C C . THR A 1 97 ? 8.948 -11.609 8.338 1.00 55.28 97 THR A C 1
ATOM 753 O O . THR A 1 97 ? 9.822 -10.742 8.249 1.00 55.28 97 THR A O 1
ATOM 756 N N . ASN A 1 98 ? 8.988 -12.560 9.282 1.00 56.22 98 ASN A N 1
ATOM 757 C CA . ASN A 1 98 ? 10.025 -12.586 10.318 1.00 56.22 98 ASN A CA 1
ATOM 758 C C . ASN A 1 98 ? 11.422 -12.762 9.719 1.00 56.22 98 ASN A C 1
ATOM 760 O O . ASN A 1 98 ? 12.366 -12.090 10.137 1.00 56.22 98 ASN A O 1
ATOM 764 N N . GLU A 1 99 ? 11.557 -13.613 8.703 1.00 54.81 99 GLU A N 1
ATOM 765 C CA . GLU A 1 99 ? 12.842 -13.834 8.043 1.00 54.81 99 GLU A CA 1
ATOM 766 C C . GLU A 1 99 ? 13.348 -12.579 7.318 1.00 54.81 99 GLU A C 1
ATOM 768 O O . GLU A 1 99 ? 14.522 -12.226 7.450 1.00 54.81 99 GLU A O 1
ATOM 773 N N . GLU A 1 100 ? 12.485 -11.847 6.604 1.00 57.56 100 GLU A N 1
ATOM 774 C CA . GLU A 1 100 ? 12.879 -10.599 5.940 1.00 57.56 100 GLU A CA 1
ATOM 775 C C . GLU A 1 100 ? 13.185 -9.463 6.915 1.00 57.56 100 GLU A C 1
ATOM 777 O O . GLU A 1 100 ? 14.115 -8.695 6.663 1.00 57.56 100 GLU A O 1
ATOM 782 N N . TYR A 1 101 ? 12.452 -9.363 8.026 1.00 54.84 101 TYR A N 1
ATOM 783 C CA . TYR A 1 101 ? 12.724 -8.372 9.069 1.00 54.84 101 TYR A CA 1
ATOM 784 C C . TYR A 1 101 ? 14.095 -8.612 9.715 1.00 54.84 101 TYR A C 1
ATOM 786 O O . TYR A 1 101 ? 14.931 -7.705 9.775 1.00 54.84 101 TYR A O 1
ATOM 794 N N . MET A 1 102 ? 14.376 -9.860 10.110 1.00 56.28 102 MET A N 1
ATOM 795 C CA . MET A 1 102 ? 15.679 -10.248 10.659 1.00 56.28 102 MET A CA 1
ATOM 796 C C . MET A 1 102 ? 16.803 -10.026 9.648 1.00 56.28 102 MET A C 1
ATOM 798 O O . MET A 1 102 ? 17.848 -9.467 9.991 1.00 56.28 102 MET A O 1
ATOM 802 N N . LYS A 1 103 ? 16.583 -10.397 8.384 1.00 59.44 103 LYS A N 1
ATOM 803 C CA . LYS A 1 103 ? 17.553 -10.167 7.311 1.00 59.44 103 LYS A CA 1
ATOM 804 C C . LYS A 1 103 ? 17.799 -8.678 7.073 1.00 59.44 103 LYS A C 1
ATOM 806 O O . LYS A 1 103 ? 18.947 -8.299 6.844 1.00 59.44 103 LYS A O 1
ATOM 811 N N . GLY A 1 104 ? 16.769 -7.839 7.170 1.00 58.34 104 GLY A N 1
ATOM 812 C CA . GLY A 1 104 ? 16.901 -6.390 7.059 1.00 58.34 104 GLY A CA 1
ATOM 813 C C . GLY A 1 104 ? 17.758 -5.794 8.169 1.00 58.34 104 GLY A C 1
ATOM 814 O O . GLY A 1 104 ? 18.736 -5.116 7.872 1.00 58.34 104 GLY A O 1
ATOM 815 N N . MET A 1 105 ? 17.492 -6.146 9.430 1.00 60.03 105 MET A N 1
ATOM 816 C CA . MET A 1 105 ? 18.301 -5.682 10.568 1.00 60.03 105 MET A CA 1
ATOM 817 C C . MET A 1 105 ? 19.763 -6.142 10.486 1.00 60.03 105 MET A C 1
ATOM 819 O O . MET A 1 105 ? 20.681 -5.370 10.777 1.00 60.03 105 MET A O 1
ATOM 823 N N . VAL A 1 106 ? 20.000 -7.394 10.075 1.00 63.97 106 VAL A N 1
ATOM 824 C CA . VAL A 1 106 ? 21.361 -7.918 9.883 1.00 63.97 106 VAL A CA 1
ATOM 825 C C . VAL A 1 106 ? 22.067 -7.175 8.749 1.00 63.97 106 VAL A C 1
ATOM 827 O O . VAL A 1 106 ? 23.221 -6.779 8.911 1.00 63.97 106 VAL A O 1
ATOM 830 N N . THR A 1 107 ? 21.378 -6.938 7.630 1.00 63.16 107 THR A N 1
ATOM 831 C CA . THR A 1 107 ? 21.933 -6.207 6.479 1.00 63.16 107 THR A CA 1
ATOM 832 C C . THR A 1 107 ? 22.275 -4.768 6.858 1.00 63.16 107 THR A C 1
ATOM 834 O O . THR A 1 107 ? 23.412 -4.355 6.646 1.00 63.16 107 THR A O 1
ATOM 837 N N . GLU A 1 108 ? 21.372 -4.040 7.524 1.00 62.84 108 GLU A N 1
ATOM 838 C CA . GLU A 1 108 ? 21.641 -2.677 8.009 1.00 62.84 108 GLU A CA 1
ATOM 839 C C . GLU A 1 108 ? 22.835 -2.630 8.977 1.00 62.84 108 GLU A C 1
ATOM 841 O O . GLU A 1 108 ? 23.695 -1.747 8.888 1.00 62.84 108 GLU A O 1
ATOM 846 N N . THR A 1 109 ? 22.937 -3.611 9.879 1.00 63.47 109 THR A N 1
ATOM 847 C CA . THR A 1 109 ? 24.062 -3.717 10.824 1.00 63.47 109 THR A CA 1
ATOM 848 C C . THR A 1 109 ? 25.388 -3.960 10.097 1.00 63.47 109 TH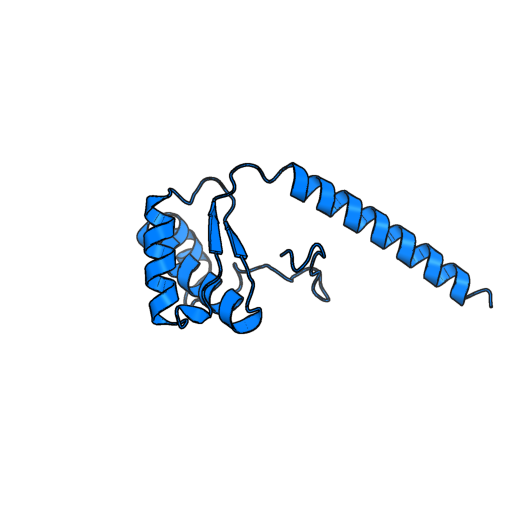R A C 1
ATOM 850 O O . THR A 1 109 ? 26.419 -3.376 10.452 1.00 63.47 109 THR A O 1
ATOM 853 N N . LEU A 1 110 ? 25.385 -4.816 9.073 1.00 62.03 110 LEU A N 1
ATOM 854 C CA . LEU A 1 110 ? 26.571 -5.119 8.270 1.00 62.03 110 LEU A CA 1
ATOM 855 C C . LEU A 1 110 ? 26.989 -3.932 7.394 1.00 62.03 110 LEU A C 1
ATOM 857 O O . LEU A 1 110 ? 28.179 -3.612 7.336 1.00 62.03 110 LEU A O 1
ATOM 861 N N . GLU A 1 111 ? 26.037 -3.243 6.766 1.00 64.94 111 GLU A N 1
ATOM 862 C CA . GLU A 1 111 ? 26.301 -2.059 5.941 1.00 64.94 111 GLU A CA 1
ATOM 863 C C . GLU A 1 111 ? 26.850 -0.893 6.772 1.00 64.94 111 GLU A C 1
ATOM 865 O O . GLU A 1 111 ? 27.845 -0.275 6.380 1.00 64.94 111 GLU A O 1
ATOM 870 N N . SER A 1 112 ? 26.294 -0.654 7.966 1.00 58.97 112 SER A N 1
ATOM 871 C CA . SER A 1 112 ? 26.815 0.338 8.917 1.00 58.97 112 SER A CA 1
ATOM 872 C C . SER A 1 112 ? 28.289 0.079 9.269 1.00 58.97 112 SER A C 1
ATOM 874 O O . SER A 1 112 ? 29.116 0.997 9.233 1.00 58.97 112 SER A O 1
ATOM 876 N N . ARG A 1 113 ? 28.666 -1.183 9.528 1.00 51.69 113 ARG A N 1
ATOM 877 C CA . ARG A 1 113 ? 30.062 -1.558 9.823 1.00 51.69 113 ARG A CA 1
ATOM 878 C C . ARG A 1 113 ? 30.980 -1.429 8.607 1.00 51.69 113 ARG A C 1
ATOM 880 O O . ARG A 1 113 ? 32.107 -0.946 8.741 1.00 51.69 113 ARG A O 1
ATOM 887 N N . ALA A 1 114 ? 30.515 -1.828 7.424 1.00 57.16 114 ALA A N 1
ATOM 888 C CA . ALA A 1 114 ? 31.290 -1.718 6.188 1.00 57.16 114 ALA A CA 1
ATOM 889 C C . ALA A 1 114 ? 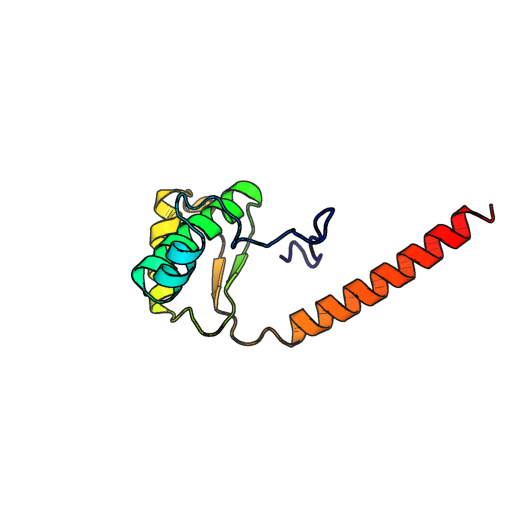31.572 -0.251 5.812 1.00 57.16 114 ALA A C 1
ATOM 891 O O . ALA A 1 114 ? 32.671 0.072 5.349 1.00 57.16 114 ALA A O 1
ATOM 892 N N . TYR A 1 115 ? 30.612 0.644 6.061 1.00 49.00 115 TYR A N 1
ATOM 893 C CA . TYR A 1 115 ? 30.771 2.082 5.857 1.00 49.00 115 TYR A CA 1
ATOM 894 C C . TYR A 1 115 ? 31.857 2.673 6.768 1.00 49.00 115 TYR A C 1
ATOM 896 O O . TYR A 1 115 ? 32.779 3.329 6.276 1.00 49.00 115 TYR A O 1
ATOM 904 N N . HIS A 1 116 ? 31.826 2.364 8.069 1.00 50.44 116 HIS A N 1
ATOM 905 C CA . HIS A 1 116 ? 32.853 2.823 9.014 1.00 50.44 116 HIS A CA 1
ATOM 906 C C . HIS A 1 116 ? 34.270 2.378 8.617 1.00 50.44 116 HIS A C 1
ATOM 908 O O . HIS A 1 116 ? 35.207 3.176 8.670 1.00 50.44 116 HIS A O 1
ATOM 914 N N . LEU A 1 117 ? 34.434 1.140 8.143 1.00 55.84 117 LEU A N 1
ATOM 915 C CA . LEU A 1 117 ? 35.736 0.626 7.699 1.00 55.84 117 LEU A CA 1
ATOM 916 C C . LEU A 1 117 ? 36.263 1.330 6.437 1.00 55.84 117 LEU A C 1
ATOM 918 O O . LEU A 1 117 ? 37.469 1.562 6.317 1.00 55.84 117 LEU A O 1
ATOM 922 N N . ARG A 1 118 ? 35.380 1.703 5.500 1.00 48.00 118 ARG A N 1
ATOM 923 C CA . ARG A 1 118 ? 35.762 2.465 4.297 1.00 48.00 118 ARG A CA 1
ATOM 924 C C . ARG A 1 118 ? 36.191 3.894 4.626 1.00 48.00 118 ARG A C 1
ATOM 926 O O . ARG A 1 118 ? 37.155 4.375 4.036 1.00 48.00 118 ARG A O 1
ATOM 933 N N . VAL A 1 119 ? 35.520 4.550 5.574 1.00 53.28 119 VAL A N 1
ATOM 934 C CA . VAL A 1 119 ? 35.868 5.913 6.013 1.00 53.28 119 VAL A CA 1
ATOM 935 C C . VAL A 1 119 ? 37.243 5.941 6.692 1.00 53.28 119 VAL A C 1
ATOM 937 O O . VAL A 1 119 ? 38.058 6.803 6.376 1.00 53.28 119 VAL A O 1
ATOM 940 N N . ILE A 1 120 ? 37.555 4.955 7.540 1.00 57.41 120 ILE A N 1
ATOM 941 C CA . ILE A 1 120 ? 38.863 4.867 8.217 1.00 57.41 120 ILE A CA 1
ATOM 942 C C . ILE A 1 120 ? 40.009 4.649 7.214 1.00 57.41 120 ILE A C 1
ATOM 944 O O . ILE A 1 120 ? 41.062 5.267 7.343 1.00 57.41 120 ILE A O 1
ATOM 948 N N . LYS A 1 121 ? 39.811 3.826 6.173 1.00 53.84 121 LYS A N 1
ATOM 949 C CA . LYS A 1 121 ? 40.833 3.621 5.128 1.00 53.84 121 LYS A CA 1
ATOM 950 C C . LYS A 1 121 ? 41.095 4.860 4.268 1.00 53.84 121 LYS A C 1
ATOM 952 O O . LYS A 1 121 ? 42.202 4.997 3.765 1.00 53.84 121 LYS A O 1
ATOM 957 N N . LYS A 1 122 ? 40.105 5.738 4.085 1.00 50.84 122 LYS A N 1
ATOM 958 C CA . LYS A 1 122 ? 40.234 6.942 3.247 1.00 50.84 122 LYS A CA 1
ATOM 959 C C . LYS A 1 122 ? 40.932 8.106 3.965 1.00 50.84 122 LYS A C 1
ATOM 961 O O . LYS A 1 122 ? 41.497 8.954 3.294 1.00 50.84 122 LYS A O 1
ATOM 966 N N . ASN A 1 123 ? 40.919 8.124 5.300 1.00 50.31 123 ASN A N 1
ATOM 967 C CA . ASN A 1 123 ? 41.578 9.157 6.111 1.00 50.31 123 ASN A CA 1
ATOM 968 C C . ASN A 1 123 ? 43.032 8.822 6.495 1.00 50.31 123 ASN A C 1
ATOM 970 O O . ASN A 1 123 ? 43.706 9.664 7.077 1.00 50.31 123 ASN A O 1
ATOM 974 N N . ASN A 1 124 ? 43.508 7.614 6.178 1.00 47.31 124 ASN A N 1
ATOM 975 C CA . ASN A 1 124 ? 44.877 7.154 6.442 1.00 47.31 124 ASN A CA 1
ATOM 976 C C . ASN A 1 124 ? 45.701 6.979 5.146 1.00 47.31 124 ASN A C 1
ATOM 978 O O . ASN A 1 124 ? 46.634 6.174 5.126 1.00 47.31 124 ASN A O 1
ATOM 982 N N . GLY A 1 125 ? 45.324 7.668 4.064 1.00 43.03 125 GLY A N 1
ATOM 983 C CA . GLY A 1 125 ? 46.011 7.660 2.768 1.00 43.03 125 GLY A CA 1
ATOM 984 C C . GLY A 1 125 ? 46.389 9.060 2.324 1.00 43.03 125 GLY A C 1
ATOM 985 O O . GLY A 1 125 ? 45.610 9.989 2.633 1.00 43.03 125 GLY A O 1
#

Sequence (125 aa):
MNMIGQILSGNTKFAGEASFLPFGISREEQLLQLQTDEGFVRLAVQTLTSIIALINPVSIAITGDLPREAQLIKIYEGCVEYIPKEHMPKLFVKNDTNEEYMKGMVTETLESRAYHLRVIKKNNG

Organism: NCBI:txid307580

Nearest PDB structures (foldseek):
  1f2u-assembly1_D  TM=4.310E-01  e=6.182E-01  Pyrococcus furiosus
  5c5y-assembly1_B  TM=5.165E-01  e=1.896E+00  Colwellia psychrerythraea 34H
  6ke3-assembly4_G  TM=5.312E-01  e=5.815E+00  Homo sapiens

Mean predicted aligned error: 11.2 Å

Foldseek 3Di:
DDDPNDDDQPPPSCPPVLLPPPPVDDNVVLVVLCVDLVSVLSSLLVSVLVCLVVPLGQEDEDEDDPDDVVSVVSNQVSNCVRDPPVSDHHYDYDHDCPVVVVVVVVVVVVVVVVVVVVVVVVVVD